Protein AF-A0A961VIQ7-F1 (afdb_monomer_lite)

Radius of gyration: 14.6 Å; chains: 1; bounding box: 25×33×44 Å

Secondary structure (DSSP, 8-state):
-----PPPP--TT-----------HHHHHHHHHHHHHHHHHH---HHHHHHHHHHHHHHHHHHT-

pLDDT: mean 78.8, std 15.26, range [45.81, 95.19]

Structure (mmCIF, N/CA/C/O backbone):
data_AF-A0A961VIQ7-F1
#
_entry.id   AF-A0A961VIQ7-F1
#
loop_
_atom_site.group_PDB
_atom_site.id
_atom_site.type_symbol
_atom_site.label_atom_id
_atom_site.label_alt_id
_atom_site.label_comp_id
_atom_site.label_asym_id
_atom_site.label_entity_id
_atom_site.label_seq_id
_atom_site.pdbx_PDB_ins_code
_atom_site.Cartn_x
_atom_site.Cartn_y
_atom_site.Cartn_z
_atom_site.occupancy
_atom_site.B_iso_or_equiv
_atom_site.auth_seq_id
_atom_site.auth_comp_id
_atom_site.auth_asym_id
_atom_site.auth_atom_id
_atom_site.pdbx_PDB_model_num
ATOM 1 N N . MET A 1 1 ? -3.414 -11.087 22.969 1.00 45.81 1 MET A N 1
ATOM 2 C CA . MET A 1 1 ? -2.496 -11.981 22.231 1.00 45.81 1 MET A CA 1
ATOM 3 C C . MET A 1 1 ? -2.827 -11.829 20.756 1.00 45.81 1 MET A C 1
ATOM 5 O O . MET A 1 1 ? -3.948 -12.150 20.393 1.00 45.81 1 MET A O 1
ATOM 9 N N . GLY A 1 2 ? -1.938 -11.237 19.952 1.00 64.44 2 GLY A N 1
ATOM 10 C CA . GLY A 1 2 ? -2.162 -11.072 18.510 1.00 64.44 2 GLY A CA 1
ATOM 11 C C . GLY A 1 2 ? -1.851 -12.372 17.773 1.00 64.44 2 GLY A C 1
ATOM 12 O O . GLY A 1 2 ? -0.828 -12.997 18.049 1.00 64.44 2 GLY A O 1
ATOM 13 N N . VAL A 1 3 ? -2.741 -12.804 16.885 1.00 71.56 3 VAL A N 1
ATOM 14 C CA . VAL A 1 3 ? -2.511 -13.976 16.034 1.00 71.56 3 VAL A CA 1
ATOM 15 C C . VAL A 1 3 ? -1.675 -13.525 14.843 1.00 71.56 3 VAL A C 1
ATOM 17 O O . VAL A 1 3 ? -2.106 -12.676 14.070 1.00 71.56 3 VAL A O 1
ATOM 20 N N . VAL A 1 4 ? -0.472 -14.080 14.702 1.00 70.75 4 VAL A N 1
ATOM 21 C CA . VAL A 1 4 ? 0.345 -13.891 13.499 1.00 70.75 4 VAL A CA 1
ATOM 22 C C . VAL A 1 4 ? -0.254 -14.766 12.401 1.00 70.75 4 VAL A C 1
ATOM 24 O O . VAL A 1 4 ? -0.166 -15.993 12.472 1.00 70.75 4 VAL A O 1
ATOM 27 N N . ILE A 1 5 ? -0.885 -14.151 11.400 1.00 70.50 5 ILE A N 1
ATOM 28 C CA . ILE A 1 5 ? -1.321 -14.865 10.197 1.00 70.50 5 ILE A CA 1
ATOM 29 C C . ILE A 1 5 ? -0.070 -15.099 9.351 1.00 70.50 5 ILE A C 1
ATOM 31 O O . ILE A 1 5 ? 0.469 -14.174 8.747 1.00 70.50 5 ILE A O 1
ATOM 35 N N . ALA A 1 6 ? 0.433 -16.332 9.350 1.00 65.88 6 ALA A N 1
ATOM 36 C CA . ALA A 1 6 ? 1.549 -16.697 8.493 1.00 65.88 6 ALA A CA 1
ATOM 37 C C . ALA A 1 6 ? 1.148 -16.495 7.024 1.00 65.88 6 ALA A C 1
ATOM 39 O O . ALA A 1 6 ? 0.087 -16.958 6.596 1.00 65.88 6 ALA A O 1
ATOM 40 N N . PHE A 1 7 ? 2.003 -15.818 6.251 1.00 65.81 7 PHE A N 1
ATOM 41 C CA . PHE A 1 7 ? 1.874 -15.804 4.798 1.00 65.81 7 PHE A CA 1
ATOM 42 C C . PHE A 1 7 ? 1.783 -17.245 4.291 1.00 65.81 7 PHE A C 1
ATOM 44 O O . PHE A 1 7 ? 2.471 -18.132 4.806 1.00 65.81 7 PHE A O 1
ATOM 51 N N . ARG A 1 8 ? 0.925 -17.480 3.289 1.00 67.62 8 ARG A N 1
ATOM 52 C CA . ARG A 1 8 ? 0.850 -18.779 2.610 1.00 67.62 8 ARG A CA 1
ATOM 53 C C . ARG A 1 8 ? 2.277 -19.223 2.244 1.00 67.62 8 ARG A C 1
ATOM 55 O O . ARG A 1 8 ? 3.032 -18.386 1.741 1.00 67.62 8 ARG A O 1
ATOM 62 N N . PRO A 1 9 ? 2.657 -20.491 2.498 1.00 61.69 9 PRO A N 1
ATOM 63 C CA . PRO A 1 9 ? 3.936 -21.007 2.026 1.00 61.69 9 PRO A CA 1
ATOM 64 C C . PRO A 1 9 ? 4.043 -20.724 0.528 1.00 61.69 9 PRO A C 1
ATOM 66 O O . PRO A 1 9 ? 3.036 -20.822 -0.179 1.00 61.69 9 PRO A O 1
ATOM 69 N N . LYS A 1 10 ? 5.233 -20.300 0.076 1.00 55.66 10 LYS A N 1
ATOM 70 C CA . LYS A 1 10 ? 5.514 -20.073 -1.346 1.00 55.66 10 LYS A CA 1
ATOM 71 C C . LYS A 1 10 ? 4.952 -21.262 -2.123 1.00 55.66 10 LYS A C 1
ATOM 73 O O . LYS A 1 10 ? 5.310 -22.394 -1.816 1.00 55.66 10 LYS A O 1
ATOM 78 N N . CYS A 1 11 ? 4.053 -21.012 -3.076 1.00 50.56 11 CYS A N 1
ATOM 79 C CA . CYS A 1 11 ? 3.820 -21.999 -4.119 1.00 50.56 11 CYS A CA 1
ATOM 80 C C . CYS A 1 11 ? 5.181 -22.210 -4.779 1.00 50.56 11 CYS A C 1
ATOM 82 O O . CYS A 1 11 ? 5.744 -21.260 -5.328 1.00 50.56 11 CYS A O 1
ATOM 84 N N . ASP A 1 12 ? 5.743 -23.403 -4.614 1.00 60.44 12 ASP A N 1
ATOM 85 C CA . ASP A 1 12 ? 6.930 -23.802 -5.350 1.00 60.44 12 ASP A CA 1
ATOM 86 C C . ASP A 1 12 ? 6.607 -23.668 -6.846 1.00 60.44 12 ASP A C 1
ATOM 88 O O . ASP A 1 12 ? 5.573 -24.146 -7.312 1.00 60.44 12 ASP A O 1
ATOM 92 N N . GLU A 1 13 ? 7.460 -22.913 -7.540 1.00 55.31 13 GLU A N 1
ATOM 93 C CA . GLU A 1 13 ? 7.386 -22.571 -8.966 1.00 55.31 13 GLU A CA 1
ATOM 94 C C . GLU A 1 13 ? 6.117 -21.835 -9.425 1.00 55.31 13 GLU A C 1
ATOM 96 O O . GLU A 1 13 ? 5.325 -22.323 -10.224 1.00 55.31 13 GLU A O 1
ATOM 101 N N . PHE A 1 14 ? 6.012 -20.551 -9.065 1.00 52.84 14 PHE A N 1
ATOM 102 C CA . PHE A 1 14 ? 5.633 -19.588 -10.103 1.00 52.84 14 PHE A CA 1
ATOM 103 C C . PHE A 1 14 ? 6.875 -19.401 -10.983 1.00 52.84 14 PHE A C 1
ATOM 105 O O . PHE A 1 14 ? 7.675 -18.488 -10.766 1.00 52.84 14 PHE A O 1
ATOM 112 N N . THR A 1 15 ? 7.103 -20.313 -11.932 1.00 54.53 15 THR A N 1
ATOM 113 C CA . THR A 1 15 ? 7.809 -19.909 -13.143 1.00 54.53 15 THR A CA 1
ATOM 114 C C . THR A 1 15 ? 6.930 -18.819 -13.720 1.00 54.53 15 THR A C 1
ATOM 116 O O . THR A 1 15 ? 5.851 -19.105 -14.233 1.00 54.53 15 THR A O 1
ATOM 119 N N . ALA A 1 16 ? 7.349 -17.565 -13.559 1.00 55.16 16 ALA A N 1
ATOM 120 C CA . ALA A 1 16 ? 6.976 -16.544 -14.512 1.00 55.16 16 ALA A CA 1
ATOM 121 C C . ALA A 1 16 ? 7.522 -17.053 -15.852 1.00 55.16 16 ALA A C 1
ATOM 123 O O . ALA A 1 16 ? 8.639 -16.731 -16.247 1.00 55.16 16 ALA A O 1
ATOM 124 N N . GLU A 1 17 ? 6.784 -17.973 -16.486 1.00 52.72 17 GLU A N 1
ATOM 125 C CA . GLU A 1 17 ? 6.763 -18.034 -17.933 1.00 52.72 17 GLU A CA 1
ATOM 126 C C . GLU A 1 17 ? 6.561 -16.590 -18.361 1.00 52.72 17 GLU A C 1
ATOM 12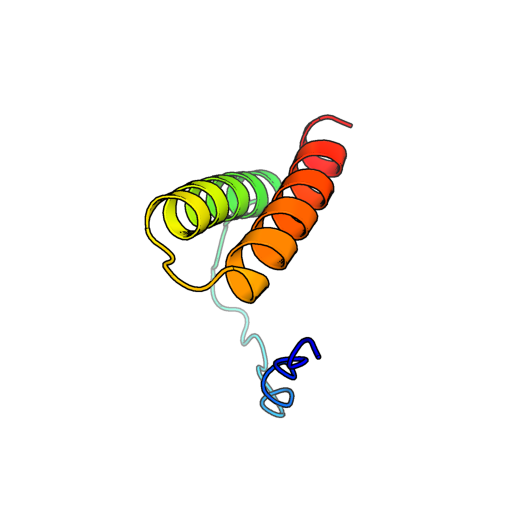8 O O . GLU A 1 17 ? 5.814 -15.868 -17.701 1.00 52.72 17 GLU A O 1
ATOM 133 N N . ASP A 1 18 ? 7.361 -16.182 -19.333 1.00 54.03 18 ASP A N 1
ATOM 134 C CA . ASP A 1 18 ? 7.533 -14.850 -19.907 1.00 54.03 18 ASP A CA 1
ATOM 135 C C . ASP A 1 18 ? 6.189 -14.292 -20.414 1.00 54.03 18 ASP A C 1
ATOM 137 O O . ASP A 1 18 ? 5.942 -14.161 -21.607 1.00 54.03 18 ASP A O 1
ATOM 141 N N . ASP A 1 19 ? 5.259 -14.097 -19.489 1.00 52.34 19 ASP A N 1
ATOM 142 C CA . ASP A 1 19 ? 3.888 -13.705 -19.707 1.00 52.34 19 ASP A CA 1
ATOM 143 C C . ASP A 1 19 ? 3.968 -12.195 -19.752 1.00 52.34 19 ASP A C 1
ATOM 145 O O . ASP A 1 19 ? 4.165 -11.580 -18.698 1.00 52.34 19 ASP A O 1
ATOM 149 N N . ASP A 1 20 ? 3.950 -11.681 -20.988 1.00 54.69 20 ASP A N 1
ATOM 150 C CA . ASP A 1 20 ? 3.642 -10.343 -21.527 1.00 54.69 20 ASP A CA 1
ATOM 151 C C . ASP A 1 20 ? 2.838 -9.412 -20.588 1.00 54.69 20 ASP A C 1
ATOM 153 O O . ASP A 1 20 ? 1.842 -8.777 -20.944 1.00 54.69 20 ASP A O 1
ATOM 157 N N . THR A 1 21 ? 3.263 -9.288 -19.342 1.00 60.00 21 THR A N 1
ATOM 158 C CA . THR A 1 21 ? 2.711 -8.391 -18.350 1.00 60.00 21 THR A CA 1
ATOM 159 C C . THR A 1 21 ? 3.572 -7.150 -18.452 1.00 60.00 21 THR A C 1
ATOM 161 O O . THR A 1 21 ? 4.383 -6.856 -17.576 1.00 60.00 21 THR A O 1
ATOM 164 N N . ASP A 1 22 ? 3.405 -6.447 -19.574 1.00 69.69 22 ASP A N 1
ATOM 165 C CA . ASP A 1 22 ? 3.949 -5.120 -19.877 1.00 69.69 22 ASP A CA 1
ATOM 166 C C . ASP A 1 22 ? 3.353 -4.064 -18.919 1.00 69.69 22 ASP A C 1
ATOM 168 O O . ASP A 1 22 ? 2.7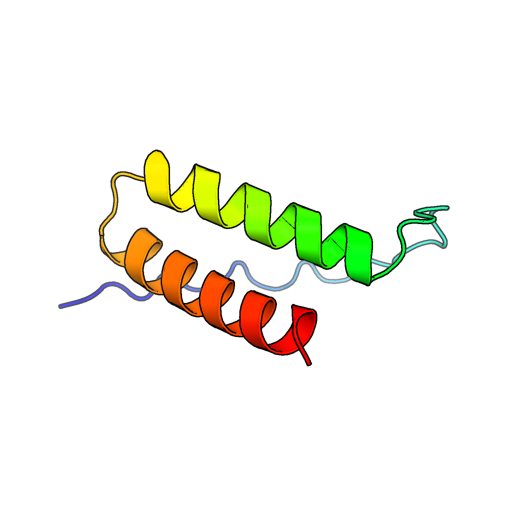91 -3.042 -19.318 1.00 69.69 22 ASP A O 1
ATOM 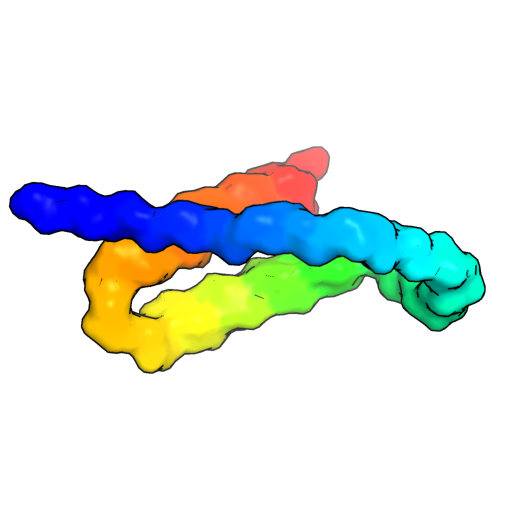172 N N . ILE A 1 23 ? 3.411 -4.316 -17.612 1.00 74.94 23 ILE A N 1
ATOM 173 C CA . ILE A 1 23 ? 3.083 -3.339 -16.591 1.00 74.94 23 ILE A CA 1
ATOM 174 C C . ILE A 1 23 ? 4.387 -2.825 -16.008 1.00 74.94 23 ILE A C 1
ATOM 176 O O . ILE A 1 23 ? 5.154 -3.542 -15.367 1.00 74.94 23 ILE A O 1
ATOM 180 N N . ASP A 1 24 ? 4.645 -1.546 -16.255 1.00 86.62 24 ASP A N 1
ATOM 181 C CA . ASP A 1 24 ? 5.767 -0.869 -15.633 1.00 86.62 24 ASP A CA 1
ATOM 182 C C . ASP A 1 24 ? 5.643 -0.926 -14.100 1.00 86.62 24 ASP A C 1
ATOM 184 O O . ASP A 1 24 ? 4.545 -0.860 -13.531 1.00 86.62 24 ASP A O 1
ATOM 188 N N . LEU A 1 25 ? 6.792 -1.022 -13.431 1.00 84.62 25 LEU A N 1
ATOM 189 C CA . LEU A 1 25 ? 6.883 -1.178 -11.984 1.00 84.62 25 LEU A CA 1
ATOM 190 C C . LEU A 1 25 ? 6.156 -0.055 -11.229 1.00 84.62 25 LEU A C 1
ATOM 192 O O . LEU A 1 25 ? 5.527 -0.332 -10.207 1.00 84.62 25 LEU A O 1
ATOM 196 N N . TYR A 1 26 ? 6.178 1.189 -11.723 1.00 89.12 26 TYR A N 1
ATOM 197 C CA . TYR A 1 26 ? 5.439 2.283 -11.085 1.00 89.12 26 TYR A CA 1
ATOM 198 C C . TYR A 1 26 ? 3.933 2.057 -11.151 1.00 89.12 26 TYR A C 1
ATOM 200 O O . TYR A 1 26 ? 3.235 2.301 -10.168 1.00 89.12 26 TYR A O 1
ATOM 208 N N . THR A 1 27 ? 3.436 1.542 -12.275 1.00 89.56 27 THR A N 1
ATOM 209 C CA . THR A 1 27 ? 2.011 1.229 -12.431 1.00 89.56 27 THR A CA 1
ATOM 210 C C . THR A 1 27 ? 1.607 0.092 -11.494 1.00 89.56 27 THR A C 1
ATOM 212 O O . THR A 1 27 ? 0.577 0.182 -10.828 1.00 89.56 27 THR A O 1
ATOM 215 N N . ALA A 1 28 ? 2.440 -0.945 -11.364 1.00 90.00 28 ALA A N 1
ATOM 216 C CA . ALA A 1 28 ? 2.193 -2.035 -10.421 1.00 90.00 28 ALA A CA 1
ATOM 217 C C . ALA A 1 28 ? 2.142 -1.540 -8.960 1.00 90.00 28 ALA A C 1
ATOM 219 O O . ALA A 1 28 ? 1.268 -1.949 -8.192 1.00 90.00 28 ALA A O 1
ATOM 220 N N . VAL A 1 29 ? 3.041 -0.625 -8.582 1.00 91.62 29 VAL A N 1
ATOM 221 C CA . VAL A 1 29 ? 3.070 -0.029 -7.237 1.00 91.62 29 VAL A CA 1
ATOM 222 C C . VAL A 1 29 ? 1.855 0.869 -6.987 1.00 91.62 29 VAL A C 1
ATOM 224 O O . VAL A 1 29 ? 1.263 0.787 -5.910 1.00 91.62 29 VAL A O 1
ATOM 227 N N . ASP A 1 30 ? 1.439 1.684 -7.960 1.00 93.44 30 ASP A N 1
ATOM 228 C CA . ASP A 1 30 ? 0.243 2.530 -7.836 1.00 93.44 30 ASP A CA 1
ATOM 229 C C . ASP A 1 30 ? -1.028 1.687 -7.638 1.00 93.44 30 ASP A C 1
ATOM 231 O O . ASP A 1 30 ?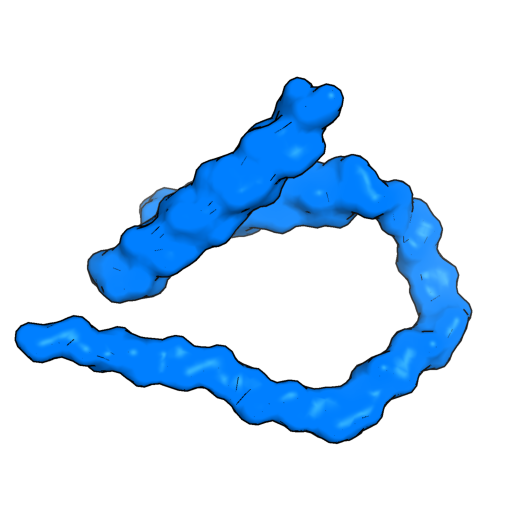 -1.816 1.943 -6.719 1.00 93.44 30 ASP A O 1
ATOM 235 N N . VAL A 1 31 ? -1.179 0.613 -8.424 1.00 93.88 31 VAL A N 1
ATOM 236 C CA . VAL A 1 31 ? -2.287 -0.345 -8.282 1.00 93.88 31 VAL A CA 1
ATOM 237 C C . VAL A 1 31 ? -2.268 -1.000 -6.899 1.00 93.88 31 VAL A C 1
ATOM 239 O O . VAL A 1 31 ? -3.293 -0.999 -6.218 1.00 93.88 31 VAL A O 1
ATOM 242 N N . ALA A 1 32 ? -1.107 -1.464 -6.425 1.00 94.12 32 ALA A N 1
ATOM 243 C CA . ALA A 1 32 ? -0.985 -2.064 -5.095 1.00 94.12 32 ALA A CA 1
ATOM 244 C C . ALA A 1 32 ? -1.366 -1.087 -3.965 1.00 94.12 32 ALA A C 1
ATOM 246 O O . ALA A 1 32 ? -2.047 -1.471 -3.011 1.00 94.12 32 ALA A O 1
ATOM 247 N N . ILE A 1 33 ? -0.985 0.192 -4.068 1.00 94.88 33 ILE A N 1
ATOM 248 C CA . ILE A 1 33 ? -1.389 1.229 -3.103 1.00 94.88 33 ILE A CA 1
ATOM 249 C C . ILE A 1 33 ? -2.910 1.437 -3.136 1.00 94.88 33 ILE A C 1
ATOM 251 O O . ILE A 1 33 ? -3.533 1.587 -2.078 1.00 94.88 33 ILE A O 1
ATOM 255 N N . ARG A 1 34 ? -3.524 1.447 -4.327 1.00 95.19 34 ARG A N 1
ATOM 256 C CA . ARG A 1 34 ? -4.982 1.565 -4.477 1.00 95.19 34 ARG A CA 1
ATOM 257 C C . ARG A 1 34 ? -5.704 0.390 -3.824 1.00 95.19 34 ARG A C 1
ATOM 259 O O . ARG A 1 34 ? -6.644 0.616 -3.062 1.00 95.19 34 ARG A O 1
ATOM 266 N N . ASP A 1 35 ? -5.232 -0.825 -4.063 1.00 94.06 35 ASP A N 1
ATOM 267 C CA . ASP A 1 35 ? -5.825 -2.041 -3.510 1.00 94.06 35 ASP A CA 1
ATOM 268 C C . ASP A 1 35 ? -5.706 -2.077 -1.986 1.00 94.06 35 ASP A C 1
ATOM 270 O O . ASP A 1 35 ? -6.679 -2.378 -1.296 1.00 94.06 35 ASP A O 1
ATOM 274 N N . LEU A 1 36 ? -4.560 -1.672 -1.432 1.00 93.88 36 LEU A N 1
ATOM 275 C CA . LEU A 1 36 ? -4.390 -1.563 0.017 1.00 93.88 36 LEU A CA 1
ATOM 276 C C . LEU A 1 36 ? -5.371 -0.563 0.633 1.00 93.88 36 LEU A C 1
ATOM 278 O O . LEU A 1 36 ? -5.942 -0.851 1.682 1.00 93.88 36 LEU A O 1
ATOM 282 N N . ARG A 1 37 ? -5.629 0.581 -0.014 1.00 94.12 37 ARG A N 1
ATOM 283 C CA . ARG A 1 37 ? -6.633 1.552 0.466 1.00 94.12 37 ARG A CA 1
ATOM 284 C C . ARG A 1 37 ? -8.040 0.961 0.492 1.00 94.12 37 ARG A C 1
ATOM 286 O O . ARG A 1 37 ? -8.778 1.227 1.438 1.00 94.12 37 ARG A O 1
ATOM 293 N N . GLU A 1 38 ? -8.402 0.173 -0.514 1.00 93.25 38 GLU A N 1
ATOM 294 C CA . GLU A 1 38 ? -9.700 -0.506 -0.570 1.00 93.25 38 GLU A CA 1
ATOM 295 C C . GLU A 1 38 ? -9.799 -1.611 0.490 1.00 93.25 38 GLU A C 1
ATOM 297 O O . GLU A 1 38 ? -10.795 -1.676 1.213 1.00 93.25 38 GLU A O 1
ATOM 302 N N . ILE A 1 39 ? -8.741 -2.412 0.667 1.00 89.12 39 ILE A N 1
ATOM 303 C CA . ILE A 1 39 ? -8.649 -3.411 1.740 1.00 89.12 39 ILE A CA 1
ATOM 304 C C . ILE A 1 39 ? -8.831 -2.726 3.093 1.00 89.12 39 ILE A C 1
ATOM 306 O O . ILE A 1 39 ? -9.731 -3.094 3.835 1.00 89.12 39 ILE A O 1
ATOM 310 N N . ILE A 1 40 ? -8.067 -1.677 3.400 1.00 91.69 40 ILE A N 1
ATOM 311 C CA . ILE A 1 40 ? -8.157 -0.967 4.687 1.00 91.69 40 ILE A CA 1
ATOM 312 C C . ILE A 1 40 ? -9.574 -0.432 4.946 1.00 91.69 40 ILE A C 1
ATOM 314 O O . ILE A 1 40 ? -10.051 -0.455 6.078 1.00 91.69 40 ILE A O 1
ATOM 318 N N . ARG A 1 41 ? -10.273 0.038 3.906 1.00 90.06 41 ARG A N 1
ATOM 319 C CA . ARG A 1 41 ? -11.643 0.558 4.034 1.00 90.06 41 ARG A CA 1
ATOM 320 C C . ARG A 1 41 ? -12.684 -0.518 4.325 1.00 90.06 41 ARG A C 1
ATOM 322 O O . ARG A 1 41 ? -13.677 -0.220 4.986 1.00 90.06 41 ARG A O 1
ATOM 329 N N . HIS A 1 42 ? -12.496 -1.725 3.800 1.00 87.62 42 HIS A N 1
ATOM 330 C CA . HIS A 1 42 ? -13.521 -2.773 3.809 1.00 87.62 42 HIS A CA 1
ATOM 331 C C . HIS A 1 42 ? -13.177 -3.978 4.690 1.00 87.62 42 HIS A C 1
ATOM 333 O O . HIS A 1 42 ? -14.036 -4.830 4.927 1.00 87.62 42 HIS A O 1
ATOM 339 N N . TRP A 1 43 ? -11.949 -4.062 5.193 1.00 84.19 43 TRP A N 1
ATOM 340 C CA . TRP A 1 43 ? -11.483 -5.179 6.000 1.00 84.19 43 TRP A CA 1
ATOM 341 C C . TRP A 1 43 ? -11.900 -5.016 7.464 1.00 84.19 43 TRP A C 1
ATOM 343 O O . TRP A 1 43 ? -11.652 -3.992 8.094 1.00 84.19 43 TRP A O 1
ATOM 353 N N . GLY A 1 44 ? -12.562 -6.036 8.012 1.00 75.94 44 GLY A N 1
ATOM 354 C CA . GLY A 1 44 ? -13.147 -5.994 9.357 1.00 75.94 44 GLY A CA 1
ATOM 355 C C . GLY A 1 44 ? -12.229 -6.473 10.484 1.00 75.94 44 GLY A C 1
ATOM 356 O O . GLY A 1 44 ? -12.575 -6.304 11.649 1.00 75.94 44 GLY A O 1
ATOM 357 N N . GLU A 1 45 ? -11.080 -7.075 10.163 1.00 84.38 45 GLU A N 1
ATOM 358 C CA . GLU A 1 45 ? -10.171 -7.652 11.163 1.00 84.38 45 GLU A CA 1
ATOM 359 C C . GLU A 1 45 ? -9.020 -6.689 11.507 1.00 84.38 45 GLU A C 1
ATOM 361 O O . GLU A 1 45 ? -8.197 -6.399 10.632 1.00 84.38 45 GLU A O 1
ATOM 366 N N . PRO A 1 46 ? -8.883 -6.244 12.773 1.00 77.25 46 PRO A N 1
ATOM 367 C CA . PRO A 1 46 ? -7.889 -5.245 13.178 1.00 77.25 46 PRO A CA 1
ATOM 368 C C . PRO A 1 46 ? -6.441 -5.615 12.832 1.00 77.25 46 PRO A C 1
ATOM 370 O O . PRO A 1 46 ? -5.684 -4.776 12.358 1.00 77.25 46 PRO A O 1
ATOM 373 N N . ALA A 1 47 ? -6.063 -6.887 12.996 1.00 75.88 47 ALA A N 1
ATOM 374 C CA . ALA A 1 47 ? -4.706 -7.346 12.689 1.00 75.88 47 ALA A CA 1
ATOM 375 C C . ALA A 1 47 ? -4.370 -7.251 11.187 1.00 75.88 47 ALA A C 1
ATOM 377 O O . ALA A 1 47 ? -3.220 -7.016 10.823 1.00 75.88 47 ALA A O 1
ATOM 378 N N . GLY A 1 48 ? -5.372 -7.412 10.315 1.00 79.25 48 GLY A N 1
ATOM 379 C CA . GLY A 1 48 ? -5.200 -7.228 8.874 1.00 79.25 48 GLY A CA 1
ATOM 380 C C . GLY A 1 48 ? -5.074 -5.756 8.482 1.00 79.25 48 GLY A C 1
ATOM 381 O O . GLY A 1 48 ? -4.351 -5.444 7.538 1.00 79.25 48 GLY A O 1
ATOM 382 N N . LEU A 1 49 ? -5.715 -4.853 9.233 1.00 88.06 49 LEU A N 1
ATOM 383 C CA . LEU A 1 49 ? -5.634 -3.408 9.009 1.00 88.06 49 LEU A CA 1
ATOM 384 C C . LEU A 1 49 ? -4.246 -2.856 9.337 1.00 88.06 49 LEU A C 1
ATOM 386 O O . LEU A 1 49 ? -3.672 -2.163 8.501 1.00 88.06 49 LEU A O 1
ATOM 390 N N . ASP A 1 50 ? -3.681 -3.213 10.494 1.00 88.06 50 ASP A N 1
ATOM 391 C CA . ASP A 1 50 ? -2.346 -2.747 10.902 1.00 88.06 50 ASP A CA 1
ATOM 392 C C . ASP A 1 50 ? -1.273 -3.157 9.880 1.00 88.06 50 ASP A C 1
ATOM 394 O O . ASP A 1 50 ? -0.410 -2.365 9.493 1.00 88.06 50 ASP A O 1
ATOM 398 N N . GLN A 1 51 ? -1.353 -4.397 9.390 1.00 86.88 51 GLN A N 1
ATOM 399 C CA . GLN A 1 51 ? -0.430 -4.905 8.380 1.00 86.88 51 GLN A CA 1
ATOM 400 C C . GLN A 1 51 ? -0.636 -4.236 7.012 1.00 86.88 51 GLN A C 1
ATOM 402 O O . GLN A 1 51 ? 0.346 -3.918 6.335 1.00 86.88 51 GLN A O 1
ATOM 407 N N . ALA A 1 52 ? -1.886 -4.013 6.596 1.00 90.56 52 ALA A N 1
ATOM 408 C CA . ALA A 1 52 ? -2.190 -3.333 5.340 1.00 90.56 52 ALA A CA 1
ATOM 409 C C . ALA A 1 52 ? -1.725 -1.867 5.358 1.00 90.56 52 ALA A C 1
ATOM 411 O O . ALA A 1 52 ? -1.156 -1.396 4.372 1.00 90.56 52 ALA A O 1
ATOM 412 N N . GLU A 1 53 ? -1.889 -1.172 6.486 1.00 92.75 53 GLU A N 1
ATOM 413 C CA . GLU A 1 53 ? -1.421 0.204 6.674 1.00 92.75 53 GLU A CA 1
ATOM 414 C C . GLU A 1 53 ? 0.111 0.282 6.596 1.00 92.75 53 GLU A C 1
ATOM 416 O O . GLU A 1 53 ? 0.648 1.076 5.821 1.00 92.75 53 GLU A O 1
ATOM 421 N N . ALA A 1 54 ? 0.820 -0.608 7.300 1.00 91.81 54 ALA A N 1
ATOM 422 C CA . ALA A 1 54 ? 2.281 -0.673 7.254 1.00 91.81 54 ALA A CA 1
ATOM 423 C C . ALA A 1 54 ? 2.815 -0.982 5.842 1.00 91.81 54 ALA A C 1
ATOM 425 O O . ALA A 1 54 ? 3.796 -0.381 5.394 1.00 91.81 54 ALA A O 1
ATOM 426 N N . CYS A 1 55 ? 2.156 -1.893 5.117 1.00 93.06 55 CYS A N 1
ATOM 427 C CA . CYS A 1 55 ? 2.499 -2.211 3.731 1.00 93.06 55 CYS A CA 1
ATOM 428 C C . CYS A 1 55 ? 2.304 -0.993 2.814 1.00 93.06 55 CYS A C 1
ATOM 430 O O . CYS A 1 55 ? 3.195 -0.647 2.033 1.00 93.06 55 CYS A O 1
ATOM 432 N N . LYS A 1 56 ? 1.171 -0.295 2.959 1.00 95.06 56 LYS A N 1
ATOM 433 C CA . LYS A 1 56 ? 0.847 0.908 2.183 1.00 95.06 56 LYS A CA 1
ATOM 434 C C . LYS A 1 56 ? 1.890 1.999 2.405 1.00 95.06 56 LYS A C 1
ATOM 436 O O . LYS A 1 56 ? 2.379 2.570 1.435 1.00 95.06 56 LYS A O 1
ATOM 441 N N . GLU A 1 57 ? 2.269 2.264 3.655 1.00 95.06 57 GLU A N 1
ATOM 442 C CA . GLU A 1 57 ? 3.295 3.263 3.968 1.00 95.06 57 GLU A CA 1
ATOM 443 C C . GLU A 1 57 ? 4.646 2.946 3.320 1.00 95.06 57 GLU A C 1
ATOM 445 O O . GLU A 1 57 ? 5.310 3.848 2.806 1.00 95.06 57 GLU A O 1
ATOM 450 N N . MET A 1 58 ? 5.067 1.679 3.340 1.00 94.62 58 MET A N 1
ATOM 451 C CA . MET A 1 58 ? 6.322 1.260 2.717 1.00 94.62 58 MET A CA 1
ATOM 452 C C . MET A 1 58 ? 6.308 1.536 1.208 1.00 94.62 58 MET A C 1
ATOM 454 O O . MET A 1 58 ? 7.267 2.104 0.685 1.00 94.62 58 MET A O 1
ATOM 458 N N . LEU A 1 59 ? 5.215 1.184 0.525 1.00 93.06 59 LEU A N 1
ATOM 459 C CA . LEU A 1 59 ? 5.064 1.409 -0.913 1.00 93.06 59 LEU A CA 1
ATOM 460 C C . LEU A 1 59 ? 4.971 2.901 -1.258 1.00 93.06 59 LEU A C 1
ATOM 462 O O . LEU A 1 59 ? 5.641 3.350 -2.183 1.00 93.06 59 LEU A O 1
ATOM 466 N N . GLU A 1 60 ? 4.222 3.696 -0.487 1.00 94.00 60 GLU A N 1
ATOM 467 C CA . GLU A 1 60 ? 4.121 5.146 -0.703 1.00 94.00 60 GLU A CA 1
ATOM 468 C C . GLU A 1 60 ? 5.470 5.863 -0.538 1.00 94.00 60 GLU A C 1
ATOM 470 O O . GLU A 1 60 ? 5.731 6.841 -1.241 1.00 94.00 60 GLU A O 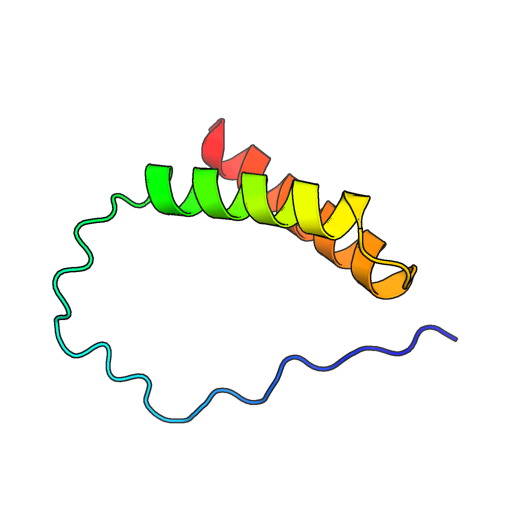1
ATOM 475 N N . ARG A 1 61 ? 6.340 5.390 0.367 1.00 91.56 61 ARG A N 1
ATOM 476 C CA . ARG A 1 61 ? 7.696 5.941 0.531 1.00 91.56 61 ARG A CA 1
ATOM 477 C C . ARG A 1 61 ? 8.563 5.684 -0.695 1.00 91.56 61 ARG A C 1
ATOM 479 O O . ARG A 1 61 ? 9.248 6.600 -1.129 1.00 91.56 61 ARG A O 1
ATOM 486 N N . VAL A 1 62 ? 8.520 4.471 -1.245 1.00 85.69 62 VAL A N 1
ATOM 487 C CA . VAL A 1 62 ? 9.288 4.112 -2.449 1.00 85.69 62 VAL A CA 1
ATOM 488 C C . VAL A 1 62 ? 8.735 4.822 -3.685 1.00 85.69 62 VAL A C 1
ATOM 490 O O . VAL A 1 62 ? 9.509 5.293 -4.503 1.00 85.69 62 VAL A O 1
ATOM 493 N N . TYR A 1 63 ? 7.413 4.963 -3.798 1.00 87.75 63 TYR A N 1
ATOM 494 C CA 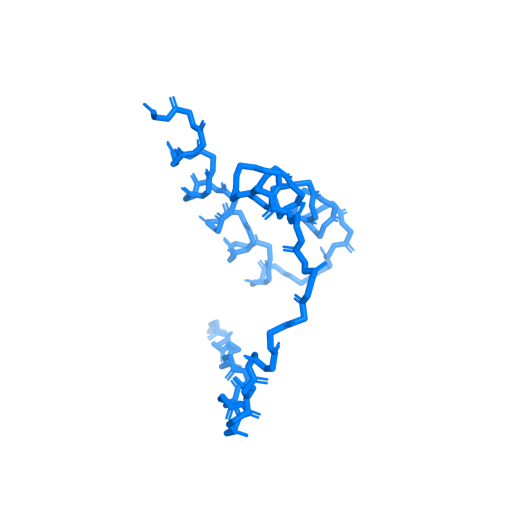. TYR A 1 63 ? 6.771 5.612 -4.945 1.00 87.75 63 TYR A CA 1
ATOM 495 C C . TYR A 1 63 ? 7.045 7.124 -5.038 1.00 87.75 63 TYR A C 1
ATOM 497 O O . TYR A 1 63 ? 6.996 7.698 -6.122 1.00 87.75 63 TYR A O 1
ATOM 505 N N . ARG A 1 64 ? 7.300 7.786 -3.900 1.00 84.06 64 ARG A N 1
ATOM 506 C CA . ARG A 1 64 ? 7.583 9.233 -3.826 1.00 84.06 64 ARG A CA 1
ATOM 507 C C . ARG A 1 64 ? 9.076 9.585 -3.841 1.00 84.06 64 ARG A C 1
ATOM 509 O O . ARG A 1 64 ? 9.381 10.777 -3.861 1.00 84.06 64 ARG A O 1
ATOM 516 N N . ALA A 1 65 ? 9.961 8.595 -3.728 1.00 69.44 65 ALA A N 1
ATOM 517 C CA . ALA A 1 65 ? 11.413 8.774 -3.731 1.00 69.44 65 ALA A CA 1
ATOM 518 C C . ALA A 1 65 ? 11.945 8.951 -5.159 1.00 69.44 65 ALA A C 1
ATOM 520 O O . ALA A 1 65 ? 12.893 9.754 -5.312 1.00 69.44 65 ALA A O 1
#

Sequence (65 aa):
MGVVIAFRPKCDEFTAEDDDTDIDLYTAVDVAIRDLREIIRHWGEPAGLDQAEACKEMLERVYRA

Foldseek 3Di:
DDDDPDDDPPPPDPPPPVPPPPQDPLNVLVVLLVVLVVCLVPPDDPVSNVVSVVVNVVSVVVSVD